Protein 1AV2 (pdb70)

Structure (mmCIF, N/CA/C/O backbone):
data_1AV2
#
_entry.id   1AV2
#
_cell.length_a   31.060
_cell.length_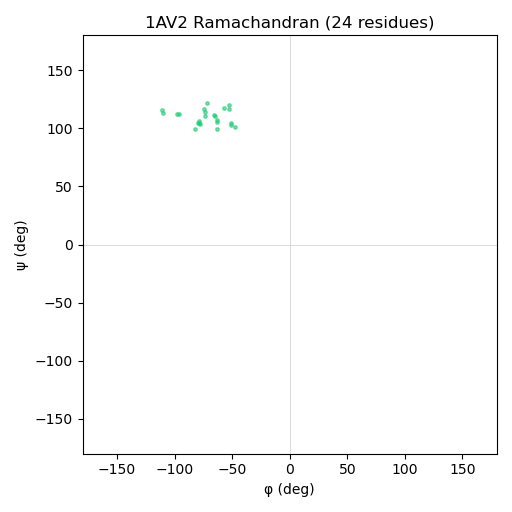b   31.880
_cell.length_c   52.110
_cell.angle_alpha   90.00
_cell.angle_beta   90.00
_cell.angle_gamma   90.00
#
_symmetry.space_group_name_H-M   'P 21 21 21'
#
loop_
_entity.id
_entity.type
_entity.pdbx_description
1 polymer 'GRAMICIDIN A'
2 non-polymer 'CESIUM ION'
3 non-polymer 'CHLORIDE ION'
4 non-polymer METHANOL
5 water water
#
loop_
_atom_site.group_PDB
_atom_site.id
_atom_site.type_symbol
_atom_site.label_atom_id
_atom_site.label_alt_id
_atom_site.label_comp_id
_atom_site.label_asym_id
_atom_site.label_entity_id
_atom_site.label_seq_id
_atom_site.pdbx_PDB_ins_code
_atom_site.Cartn_x
_atom_site.Cartn_y
_atom_site.Cartn_z
_atom_site.occupancy
_atom_site.B_iso_or_equiv
_atom_site.auth_seq_id
_atom_site.auth_comp_id
_atom_site.auth_asym_id
_atom_site.auth_atom_id
_atom_site.pdbx_PDB_model_num
ATOM 20 N N . GLY A 1 2 ? 26.876 17.013 44.316 1.00 16.47 2 GLY A N 1
ATOM 21 C CA . GLY A 1 2 ? 27.238 15.5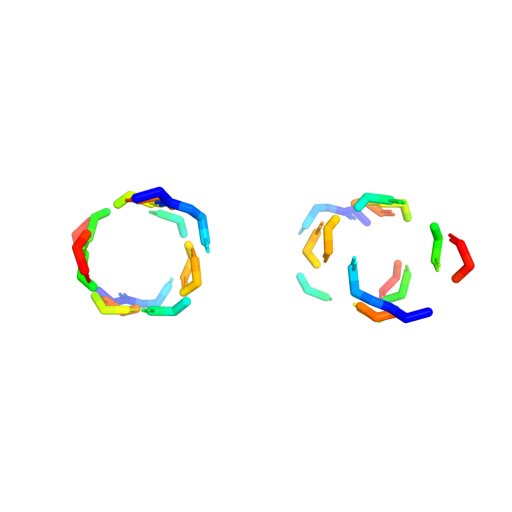92 44.375 1.00 16.61 2 GLY A CA 1
ATOM 22 C C . GLY A 1 2 ? 26.614 14.887 43.185 1.00 15.23 2 GLY A C 1
ATOM 23 O O . GLY A 1 2 ? 26.585 15.416 42.069 1.00 21.42 2 GLY A O 1
ATOM 27 N N . ALA A 1 3 ? 26.153 13.663 43.384 1.00 16.55 3 ALA A N 1
ATOM 28 C CA . ALA A 1 3 ? 25.641 12.806 42.383 1.00 14.54 3 ALA A CA 1
ATOM 29 C C . ALA A 1 3 ? 24.123 12.613 42.563 1.00 14.23 3 ALA A C 1
ATOM 30 O O . ALA A 1 3 ? 23.633 12.532 43.655 1.00 18.55 3 ALA A O 1
ATOM 55 N N . ALA A 1 5 ? 20.195 13.486 40.427 1.00 14.47 5 ALA A N 1
ATOM 56 C CA . ALA A 1 5 ? 19.519 14.290 39.439 1.00 15.33 5 ALA A CA 1
ATOM 57 C C . ALA A 1 5 ? 19.722 15.792 39.680 1.00 15.34 5 ALA A C 1
ATOM 58 O O . ALA A 1 5 ? 19.904 16.286 40.795 1.00 16.73 5 ALA A O 1
ATOM 81 N N . VAL A 1 7 ? 21.419 19.326 37.614 1.00 14.46 7 VAL A N 1
ATOM 8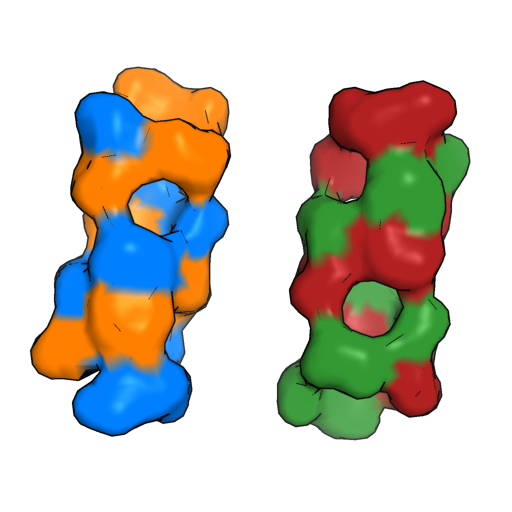2 C CA . VAL A 1 7 ? 22.177 19.917 36.513 1.00 13.54 7 VAL A CA 1
ATOM 83 C C . VAL A 1 7 ? 23.678 19.639 36.679 1.00 12.66 7 VAL A C 1
ATOM 84 O O . VAL A 1 7 ? 24.168 19.538 37.794 1.00 16.77 7 VAL A O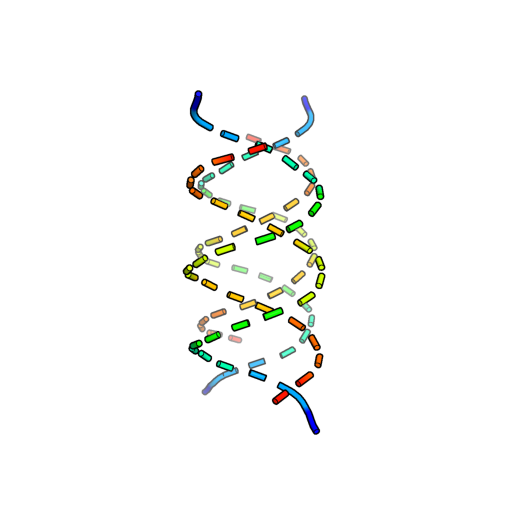 1
ATOM 113 N N . TRP A 1 9 ? 27.068 17.381 34.732 1.00 14.66 9 TRP A N 1
ATOM 114 C CA . TRP A 1 9 ? 27.673 16.428 33.838 1.00 15.63 9 TRP A CA 1
ATOM 115 C C . TRP A 1 9 ? 26.953 15.083 33.927 1.00 15.95 9 TRP A C 1
ATOM 116 O O . TRP A 1 9 ? 26.728 14.578 35.007 1.00 19.02 9 TRP A O 1
ATOM 155 N N . TRP A 1 11 ? 23.916 12.389 31.920 1.00 14.94 11 TRP A N 1
ATOM 156 C CA . TRP A 1 11 ? 23.023 11.859 30.930 1.00 15.25 11 TRP A CA 1
ATOM 157 C C . TRP A 1 11 ? 21.681 12.601 30.971 1.00 13.94 11 TRP A C 1
ATOM 158 O O . TRP A 1 11 ? 21.160 12.705 32.087 1.00 17.75 11 TRP A O 1
ATOM 197 N N . TRP A 1 13 ? 19.522 15.845 28.820 1.00 13.49 13 TRP A N 1
ATOM 198 C CA . TRP A 1 13 ? 19.291 16.804 27.755 1.00 14.37 13 TRP A CA 1
ATOM 199 C C . TRP A 1 13 ? 20.179 18.029 27.915 1.00 13.84 13 TRP A C 1
ATOM 200 O O . TRP A 1 13 ? 20.221 18.569 29.022 1.00 15.50 13 TRP A O 1
ATOM 239 N N . TRP A 1 15 ? 23.935 19.735 26.068 1.00 16.19 15 TRP A N 1
ATOM 240 C CA . TRP A 1 15 ? 24.977 19.869 25.035 1.00 17.56 15 TRP A CA 1
ATOM 241 C C . TRP A 1 15 ? 26.006 18.786 25.162 1.00 19.09 15 TRP A C 1
ATOM 242 O O . TRP A 1 15 ? 26.384 18.479 26.277 1.00 19.24 15 TRP A O 1
ATOM 292 N N . GLY B 1 2 ? 20.754 18.231 22.401 1.00 15.38 2 GLY B N 1
ATOM 293 C CA . GLY B 1 2 ? 19.738 17.168 22.372 1.00 16.03 2 GLY B CA 1
ATOM 294 C C . GLY B 1 2 ? 19.968 16.206 23.524 1.00 15.16 2 GLY B C 1
ATOM 295 O O . GLY B 1 2 ? 20.490 16.618 24.562 1.00 16.84 2 GLY B O 1
ATOM 299 N N . ALA B 1 3 ? 19.627 14.944 23.356 1.00 15.23 3 ALA B N 1
ATOM 300 C CA . ALA B 1 3 ? 19.704 13.892 24.342 1.00 16.10 3 ALA B CA 1
ATOM 301 C C . ALA B 1 3 ? 20.999 13.084 24.205 1.00 14.97 3 ALA B C 1
ATOM 302 O O . ALA B 1 3 ? 21.464 12.890 23.092 1.00 17.02 3 ALA B O 1
ATOM 327 N N . ALA B 1 5 ? 24.849 12.235 26.358 1.00 17.00 5 ALA B N 1
ATOM 328 C CA . ALA B 1 5 ? 25.822 12.583 27.368 1.00 17.72 5 ALA B CA 1
ATOM 329 C C . ALA B 1 5 ? 26.364 14.005 27.141 1.00 16.20 5 ALA B C 1
ATOM 330 O O . ALA B 1 5 ? 26.484 14.422 26.013 1.00 20.15 5 ALA B O 1
ATOM 353 N N . VAL B 1 7 ? 26.537 18.062 29.133 1.00 15.32 7 VAL B N 1
ATOM 354 C CA . VAL B 1 7 ? 26.161 18.977 30.207 1.00 16.00 7 VAL B CA 1
ATOM 355 C C . VAL B 1 7 ? 24.717 19.419 30.026 1.00 14.36 7 VAL B C 1
ATOM 356 O O . VAL B 1 7 ? 24.268 19.620 28.897 1.00 17.15 7 VAL B O 1
ATOM 385 N N . TRP B 1 9 ? 20.645 18.974 31.864 1.00 14.50 9 TRP B N 1
ATO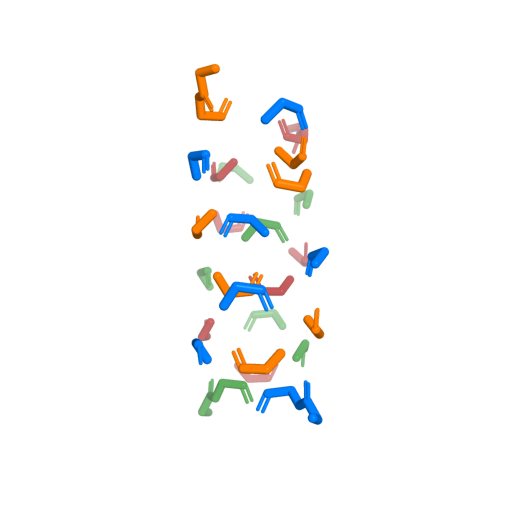M 386 C CA . TRP B 1 9 ? 19.654 18.455 32.773 1.00 14.13 9 TRP B CA 1
ATOM 387 C C . TRP B 1 9 ? 19.655 16.910 32.798 1.00 14.32 9 TRP B C 1
ATOM 388 O O . TRP B 1 9 ? 19.661 16.297 31.715 1.00 16.61 9 TRP B O 1
ATOM 427 N N . TRP B 1 11 ? 20.827 13.134 34.956 1.00 14.77 11 TRP B N 1
ATOM 428 C CA . TRP B 1 11 ? 21.503 12.371 35.991 1.00 15.36 11 TRP B CA 1
ATOM 429 C C . TRP B 1 11 ? 23.003 12.447 35.848 1.00 15.47 11 TRP B C 1
ATOM 430 O O . TRP B 1 11 ? 23.533 12.402 34.755 1.00 18.40 11 TRP B O 1
ATOM 469 N N . TRP B 1 13 ? 26.701 14.169 37.914 1.00 16.26 13 TRP B N 1
ATOM 470 C CA . TRP B 1 13 ? 27.398 14.987 38.915 1.00 17.80 13 TRP B CA 1
ATOM 471 C C . TRP B 1 13 ? 27.106 16.465 38.780 1.00 16.60 13 TRP B C 1
ATOM 472 O O . TRP B 1 13 ? 27.182 16.908 37.620 1.00 18.25 13 TRP B O 1
ATOM 511 N N . TRP B 1 15 ? 24.847 19.946 40.583 1.00 15.68 15 TRP B N 1
ATOM 512 C CA . TRP B 1 15 ? 24.010 20.570 41.576 1.00 16.59 15 TRP B CA 1
ATOM 513 C C . TRP B 1 15 ? 22.613 19.976 41.485 1.00 17.98 15 TRP B C 1
ATOM 514 O O . TRP B 1 15 ? 22.175 19.629 40.410 1.00 18.11 15 TRP B O 1
ATOM 574 N N . GLY C 1 2 ? 19.775 -1.024 43.190 1.00 16.24 2 GLY C N 1
ATOM 575 C CA . GLY C 1 2 ? 19.364 0.384 43.229 1.00 16.63 2 GLY C CA 1
ATOM 576 C C . GLY C 1 2 ? 19.990 1.123 42.077 1.00 14.60 2 GLY C C 1
ATOM 577 O O . GLY C 1 2 ? 20.024 0.514 41.007 1.00 20.04 2 GLY C O 1
ATOM 581 N N . ALA C 1 3 ? 20.398 2.354 42.334 1.00 15.60 3 ALA C N 1
ATOM 582 C CA . ALA C 1 3 ? 20.908 3.213 41.284 1.00 15.19 3 ALA C CA 1
ATOM 583 C C . ALA C 1 3 ? 22.399 3.415 41.458 1.00 14.70 3 ALA C C 1
ATOM 584 O O . ALA C 1 3 ? 22.858 3.431 42.595 1.00 17.74 3 ALA C O 1
ATOM 622 N N . ALA C 1 5 ? 26.230 2.412 39.406 1.00 16.75 5 ALA C N 1
ATOM 623 C CA . ALA C 1 5 ? 26.892 1.730 38.317 1.00 15.72 5 ALA C CA 1
ATOM 624 C C . ALA C 1 5 ? 26.841 0.208 38.563 1.00 15.14 5 ALA C C 1
ATOM 625 O O . ALA C 1 5 ? 26.750 -0.202 39.722 1.00 16.66 5 ALA C O 1
ATOM 648 N N . VAL C 1 7 ? 25.308 -3.421 36.506 1.00 14.34 7 VAL C N 1
ATOM 649 C CA . VAL C 1 7 ? 24.661 -4.134 35.425 1.00 13.57 7 VAL C CA 1
ATOM 650 C C . VAL C 1 7 ? 23.147 -3.950 35.579 1.00 13.01 7 VAL C C 1
ATOM 651 O O . VAL C 1 7 ? 22.594 -4.003 36.678 1.00 15.83 7 VAL C O 1
ATOM 680 N N . TRP C 1 9 ? 19.785 -1.613 33.707 1.00 15.21 9 TRP C N 1
ATOM 681 C CA . TRP C 1 9 ? 19.134 -0.733 32.770 1.00 16.22 9 TRP C CA 1
ATOM 682 C C . TRP C 1 9 ? 19.703 0.686 32.826 1.00 14.57 9 TRP C C 1
ATOM 683 O O . TRP C 1 9 ? 19.839 1.213 33.939 1.00 18.27 9 TRP C O 1
ATOM 722 N N . TRP C 1 11 ? 22.531 3.472 30.782 1.00 14.69 11 TRP C N 1
ATOM 723 C CA . TRP C 1 11 ? 23.443 3.892 29.734 1.00 14.93 11 TRP C CA 1
ATOM 724 C C . TRP C 1 11 ? 24.813 3.257 29.881 1.00 14.67 11 TRP C C 1
ATOM 725 O O . TRP C 1 11 ? 25.412 3.179 30.945 1.00 18.81 11 TRP C O 1
ATOM 764 N N . TRP C 1 13 ? 27.065 0.026 27.725 1.00 14.37 13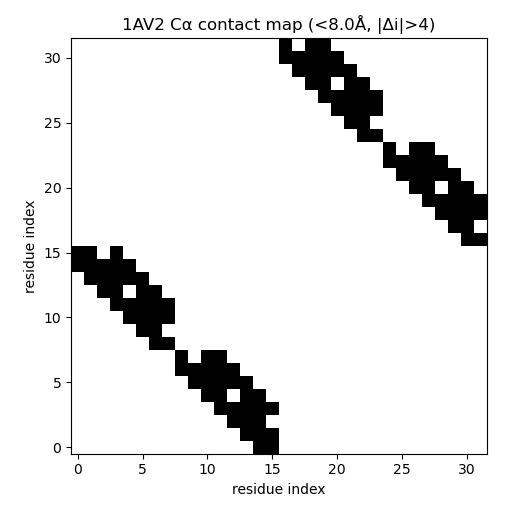 TRP C N 1
ATOM 765 C CA . TRP C 1 13 ? 27.335 -0.910 26.657 1.00 14.42 13 TRP C CA 1
ATOM 766 C C . TRP C 1 13 ? 26.461 -2.135 26.819 1.00 13.02 13 TRP C C 1
ATOM 767 O O . TRP C 1 13 ? 26.407 -2.655 27.917 1.00 15.05 13 TRP C O 1
ATOM 806 N N . TRP C 1 15 ? 22.778 -3.960 25.004 1.00 15.73 15 TRP C N 1
ATOM 807 C CA . TRP C 1 15 ? 21.703 -4.194 24.027 1.00 17.67 15 TRP C CA 1
ATOM 808 C C . TRP C 1 15 ? 20.657 -3.087 24.086 1.00 16.66 15 TRP C C 1
ATOM 809 O O . TRP C 1 15 ? 20.33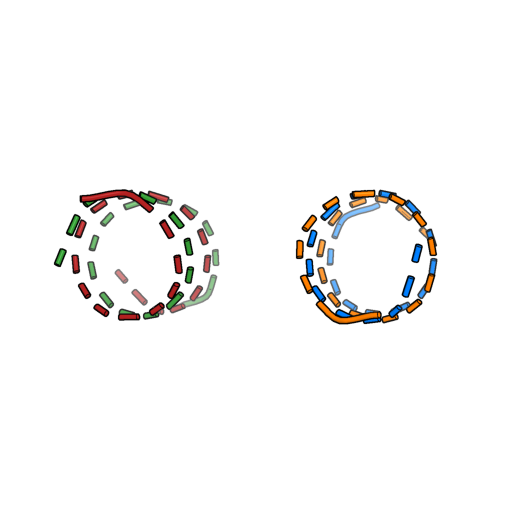6 -2.713 25.218 1.00 20.01 15 TRP C O 1
ATOM 859 N N . GLY D 1 2 ? 25.878 -2.415 21.284 1.00 16.00 2 GLY D N 1
ATOM 860 C CA . GLY D 1 2 ? 26.807 -1.347 21.294 1.00 15.74 2 GLY D CA 1
ATOM 861 C C . GLY D 1 2 ? 26.551 -0.357 22.424 1.00 15.17 2 GLY D C 1
ATOM 862 O O . GLY D 1 2 ? 26.130 -0.735 23.501 1.00 17.68 2 GLY D O 1
ATOM 866 N N . ALA D 1 3 ? 26.897 0.887 22.181 1.00 15.61 3 ALA D N 1
ATOM 867 C CA . ALA D 1 3 ? 26.834 1.903 23.211 1.00 15.42 3 ALA D CA 1
ATOM 868 C C . ALA D 1 3 ? 25.574 2.734 23.121 1.00 15.83 3 ALA D C 1
ATOM 869 O O . ALA D 1 3 ? 25.146 3.027 22.015 1.00 17.43 3 ALA D O 1
ATOM 894 N N . ALA D 1 5 ? 21.659 3.689 25.262 1.00 17.23 5 ALA D N 1
ATOM 895 C CA . ALA D 1 5 ? 20.667 3.320 26.262 1.00 16.83 5 ALA D CA 1
ATOM 896 C C . ALA D 1 5 ? 20.188 1.906 26.045 1.00 15.63 5 ALA D C 1
ATOM 897 O O . ALA D 1 5 ? 20.099 1.397 24.942 1.00 18.36 5 ALA D O 1
ATOM 920 N N . VAL D 1 7 ? 20.138 -2.116 28.048 1.00 14.86 7 VAL D N 1
ATOM 921 C CA . VAL D 1 7 ? 20.546 -2.995 29.115 1.00 15.41 7 VAL D CA 1
ATOM 922 C C . VAL D 1 7 ? 22.011 -3.399 28.894 1.00 12.83 7 VAL D C 1
ATOM 923 O O . VAL D 1 7 ? 22.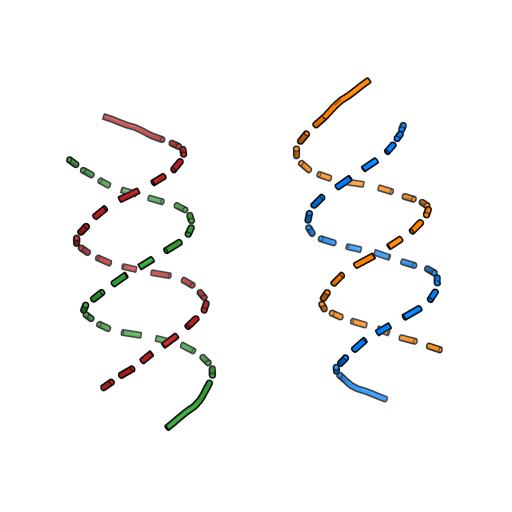446 -3.521 27.750 1.00 17.50 7 VAL D O 1
ATOM 952 N N . TRP D 1 9 ? 26.054 -3.056 30.774 1.00 13.98 9 TRP D N 1
ATOM 953 C CA . TRP D 1 9 ? 27.005 -2.490 31.753 1.00 14.45 9 TRP D CA 1
ATOM 954 C C . TRP D 1 9 ? 27.007 -0.968 31.749 1.00 15.61 9 TRP D C 1
ATOM 955 O O . TRP D 1 9 ? 27.044 -0.352 30.677 1.00 16.99 9 TRP D O 1
ATOM 994 N N . TRP D 1 11 ? 25.767 2.828 33.761 1.00 14.44 11 TRP D N 1
ATOM 995 C CA . TRP D 1 11 ? 25.115 3.642 34.744 1.00 15.06 11 TRP D CA 1
ATOM 996 C C . TRP D 1 11 ? 23.586 3.487 34.705 1.00 15.80 11 TRP D C 1
ATOM 997 O O . TRP D 1 11 ? 23.037 3.460 33.605 1.00 17.67 11 TRP D O 1
ATOM 1036 N N . TRP D 1 13 ? 19.978 1.791 36.765 1.00 14.62 13 TRP D N 1
ATOM 1037 C CA . TRP D 1 13 ? 19.333 0.979 37.778 1.00 15.49 13 TRP D CA 1
ATOM 1038 C C . TRP D 1 13 ? 19.632 -0.503 37.585 1.00 14.80 13 TRP D C 1
ATOM 1039 O O . TRP D 1 13 ? 19.593 -1.038 36.474 1.00 17.35 13 TRP D O 1
ATOM 1078 N N . TRP D 1 15 ? 21.909 -3.934 39.490 1.00 15.47 15 TRP D N 1
ATOM 1079 C CA . TRP D 1 15 ? 22.751 -4.576 40.469 1.00 16.36 15 TRP D CA 1
ATOM 1080 C C . TRP D 1 15 ? 24.203 -4.103 40.436 1.00 18.10 15 TRP D C 1
ATOM 1081 O O . TRP D 1 15 ? 24.735 -3.834 39.355 1.00 18.34 15 TRP D O 1
#

B-factor: mean 27.4, std 11.26, range [12.66, 74.15]

Foldseek 3Di:
DPVVVVVD/DPVVVVVD/DPVVVVVD/DPVPVVPD

Solvent-accessible surface area: 4527 Å² total

Secondary structure (DSSP, 8-state):
--------/--------/--------/--------

Sequence (32 aa):
GAAVWWWWGAAVWWWWGAAVWWWWGAAVWWWW

Radius of gyration: 11.28 Å; Cα contacts (8 Å, |Δi|>4): 60; chains: 4; bounding box: 8×25×23 Å